Protein AF-A0A399N2R1-F1 (afdb_monomer_lite)

Foldseek 3Di:
DDPLLVVLLLLLLLLLLVLVVLPDPPPPDDPCSPVVSVVSNVVSVVSCVVSVHDPVVSVVCCVPPSVVSNLVVCCVPDDPVVNVVVVVVVVVVCVVVVHDPDPPPPPDPPPPDD

pLDDT: mean 76.29, std 14.29, range [44.19, 95.12]

Sequence (114 aa):
MTLDDQTSIDAVLILEGLASLVRIPGVGETEDNEKCAARIDGAAQAVIRDTGIATVDLDKARQEAAAEWDFGMIFALMPGDEVLRFCADLLRRARRSGETIFTAEPDPPKTERW

Secondary structure (DSSP, 8-state):
--HHHHHHHHHHHHHHHHHHHHTSTTSS-STTHHHHHHHHHHHHHHHHHHHT--HHHHHHHHHHTHHHHHHHHHHHHS-HHHHHHHHHHHHHHHHHHT----------------

Structure (mmCIF, N/CA/C/O backbone):
data_AF-A0A399N2R1-F1
#
_entry.id   AF-A0A399N2R1-F1
#
loop_
_atom_site.group_PDB
_atom_site.id
_atom_site.type_symbol
_atom_site.label_atom_id
_atom_site.label_alt_id
_atom_site.label_comp_id
_atom_site.label_asym_id
_atom_site.label_entity_id
_atom_site.label_seq_id
_atom_site.pdbx_PDB_ins_code
_atom_site.Cartn_x
_atom_site.Cartn_y
_atom_site.Cartn_z
_atom_site.occupancy
_atom_site.B_iso_or_equiv
_atom_site.auth_seq_id
_atom_site.auth_comp_id
_atom_site.auth_asym_id
_atom_site.auth_atom_id
_atom_site.pdbx_PDB_model_num
ATOM 1 N N . MET A 1 1 ? -0.188 -0.418 21.269 1.00 58.31 1 MET A N 1
ATOM 2 C CA . MET A 1 1 ? -0.460 -1.002 19.949 1.00 58.31 1 MET A CA 1
ATOM 3 C C . MET A 1 1 ? -0.354 -2.505 20.081 1.00 58.31 1 MET A C 1
ATOM 5 O O . MET A 1 1 ? 0.666 -2.990 20.566 1.00 58.31 1 MET A O 1
ATOM 9 N N . THR A 1 2 ? -1.439 -3.214 19.803 1.00 71.12 2 THR A N 1
ATOM 10 C CA . THR A 1 2 ? -1.463 -4.679 19.774 1.00 71.12 2 THR A CA 1
ATOM 11 C C . THR A 1 2 ? -0.899 -5.183 18.441 1.00 71.12 2 THR A C 1
ATOM 13 O O . THR A 1 2 ? -0.745 -4.408 17.497 1.00 71.12 2 THR A O 1
ATOM 16 N N . LEU A 1 3 ? -0.556 -6.473 18.357 1.00 71.12 3 LEU A N 1
ATOM 17 C CA . LEU A 1 3 ? -0.095 -7.074 17.098 1.00 71.12 3 LEU A CA 1
ATOM 18 C C . LEU A 1 3 ? -1.181 -6.988 16.006 1.00 71.12 3 LEU A C 1
ATOM 20 O O . LEU A 1 3 ? -0.864 -6.821 14.829 1.00 71.12 3 LEU A O 1
ATOM 24 N N . ASP A 1 4 ? -2.450 -7.035 16.418 1.00 77.00 4 ASP A N 1
ATOM 25 C CA . ASP A 1 4 ? -3.617 -6.912 15.541 1.00 77.00 4 ASP A CA 1
ATOM 26 C C . ASP A 1 4 ? -3.743 -5.487 14.976 1.00 77.00 4 ASP A C 1
ATOM 28 O O . ASP A 1 4 ? -4.023 -5.323 13.787 1.00 77.00 4 ASP A O 1
ATOM 32 N N . ASP A 1 5 ? -3.440 -4.459 15.782 1.00 82.00 5 ASP A N 1
ATOM 33 C CA . ASP A 1 5 ? -3.429 -3.060 15.329 1.00 82.00 5 ASP A CA 1
ATOM 34 C C . ASP A 1 5 ? -2.335 -2.824 14.277 1.00 82.00 5 ASP A C 1
ATOM 36 O O . ASP A 1 5 ? -2.602 -2.240 13.229 1.00 82.00 5 ASP A O 1
ATOM 40 N N . GLN A 1 6 ? -1.112 -3.314 14.523 1.00 86.00 6 GLN A N 1
ATOM 41 C CA . GLN A 1 6 ? 0.004 -3.149 13.582 1.00 86.00 6 GLN A CA 1
ATOM 42 C C . GLN A 1 6 ? -0.252 -3.896 12.270 1.00 86.00 6 GLN A C 1
ATOM 44 O O . GLN A 1 6 ? -0.068 -3.332 11.199 1.00 86.00 6 GLN A O 1
ATOM 49 N N . THR A 1 7 ? -0.746 -5.135 12.348 1.00 89.81 7 THR A N 1
ATOM 50 C CA . THR A 1 7 ? -1.087 -5.932 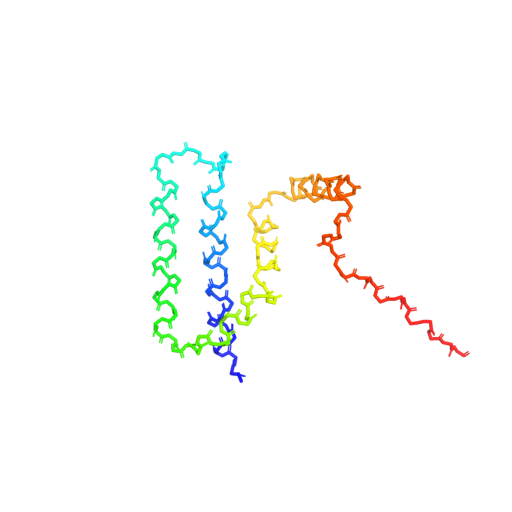11.158 1.00 89.81 7 THR A CA 1
ATOM 51 C C . THR A 1 7 ? -2.146 -5.231 10.308 1.00 89.81 7 THR A C 1
ATOM 53 O O . THR A 1 7 ? -2.085 -5.250 9.080 1.00 89.81 7 THR A O 1
ATOM 56 N N . SER A 1 8 ? -3.116 -4.590 10.960 1.00 91.44 8 SER A N 1
ATOM 57 C CA . SER A 1 8 ? -4.171 -3.847 10.274 1.00 91.44 8 SER A CA 1
ATOM 58 C C . SER A 1 8 ? -3.633 -2.568 9.626 1.00 91.44 8 SER A C 1
ATOM 60 O O . SER A 1 8 ? -3.999 -2.265 8.493 1.00 91.44 8 SER A O 1
ATOM 62 N N . ILE A 1 9 ? -2.727 -1.850 10.300 1.00 92.06 9 ILE A N 1
ATOM 63 C CA . ILE A 1 9 ? -2.020 -0.690 9.736 1.00 92.06 9 ILE A CA 1
ATOM 64 C C . ILE A 1 9 ? -1.210 -1.102 8.503 1.00 92.06 9 ILE A C 1
ATOM 66 O O . ILE A 1 9 ? -1.364 -0.491 7.447 1.00 92.06 9 ILE A O 1
ATOM 70 N N . ASP A 1 10 ? -0.410 -2.163 8.601 1.00 90.50 10 ASP A N 1
ATOM 71 C CA . ASP A 1 10 ? 0.404 -2.655 7.486 1.00 90.50 10 ASP A CA 1
ATOM 72 C C . ASP A 1 10 ? -0.468 -3.069 6.296 1.00 90.50 10 ASP A C 1
ATOM 74 O O . ASP A 1 10 ? -0.175 -2.715 5.155 1.00 90.50 10 ASP A O 1
ATOM 78 N N . ALA A 1 11 ? -1.595 -3.743 6.549 1.00 92.56 11 ALA A N 1
ATOM 79 C CA . ALA A 1 11 ? -2.550 -4.097 5.503 1.00 92.56 11 ALA A CA 1
ATOM 80 C C . ALA A 1 11 ? -3.100 -2.859 4.773 1.00 92.56 11 ALA A C 1
ATOM 82 O O . ALA A 1 11 ? -3.231 -2.883 3.548 1.00 92.56 11 ALA A O 1
ATOM 83 N N . VAL A 1 12 ? -3.395 -1.773 5.496 1.00 93.94 12 VAL A N 1
ATOM 84 C CA . VAL A 1 12 ? -3.834 -0.510 4.884 1.00 93.94 12 VAL A CA 1
ATOM 85 C C . VAL A 1 12 ? -2.721 0.097 4.033 1.00 93.94 12 VAL A C 1
ATOM 87 O O . VAL A 1 12 ? -2.979 0.426 2.878 1.00 93.94 12 VAL A O 1
ATOM 90 N N . LEU A 1 13 ? -1.491 0.189 4.550 1.00 92.12 13 LEU A N 1
ATOM 91 C CA . LEU A 1 13 ? -0.359 0.770 3.816 1.00 92.12 13 LEU A CA 1
ATOM 92 C C . LEU A 1 13 ? -0.043 -0.007 2.530 1.00 92.12 13 LEU A C 1
ATOM 94 O O . LEU A 1 13 ? 0.178 0.597 1.482 1.00 92.12 13 LEU A O 1
ATOM 98 N N . ILE A 1 14 ? -0.092 -1.340 2.583 1.00 91.44 14 ILE A N 1
ATOM 99 C CA . ILE A 1 14 ? 0.097 -2.200 1.407 1.00 91.44 14 ILE A CA 1
ATOM 100 C C . ILE A 1 14 ? -1.000 -1.950 0.367 1.00 91.44 14 ILE A C 1
ATOM 102 O O . ILE A 1 14 ? -0.708 -1.829 -0.820 1.00 91.44 14 ILE A O 1
ATOM 106 N N . LEU A 1 15 ? -2.268 -1.871 0.781 1.00 93.12 15 LEU A N 1
ATOM 107 C CA . LEU A 1 15 ? -3.373 -1.633 -0.150 1.00 93.12 15 LEU A CA 1
ATOM 108 C C . LEU A 1 15 ? -3.289 -0.235 -0.779 1.00 93.12 15 LEU A C 1
ATOM 110 O O . LEU A 1 15 ? -3.461 -0.105 -1.990 1.00 93.12 15 LEU A O 1
ATOM 114 N N . GLU A 1 16 ? -2.984 0.794 0.013 1.00 92.25 16 GLU A N 1
ATOM 115 C CA . GLU A 1 16 ? -2.821 2.169 -0.473 1.00 92.25 16 GLU A CA 1
ATOM 116 C C . GLU A 1 16 ? -1.664 2.279 -1.477 1.00 92.25 16 GLU A C 1
ATOM 118 O O . GLU A 1 16 ? -1.838 2.827 -2.571 1.00 92.25 16 GLU A O 1
ATOM 123 N N . GLY A 1 17 ? -0.504 1.699 -1.163 1.00 87.94 17 GLY A N 1
ATOM 124 C CA . GLY A 1 17 ? 0.629 1.716 -2.084 1.00 87.94 17 GLY A CA 1
ATOM 125 C C . GLY A 1 17 ? 0.399 0.850 -3.329 1.00 87.94 17 GLY A C 1
ATOM 126 O O . GLY A 1 17 ? 0.757 1.260 -4.432 1.00 87.94 17 GLY A O 1
ATOM 127 N N . LEU A 1 18 ? -0.310 -0.282 -3.228 1.00 87.38 18 LEU A N 1
ATOM 128 C CA . LEU A 1 18 ? -0.701 -1.068 -4.405 1.00 87.38 18 LEU A CA 1
ATOM 129 C C . LEU A 1 18 ? -1.632 -0.274 -5.331 1.00 87.38 18 LEU A C 1
ATOM 131 O O . LEU A 1 18 ? -1.440 -0.281 -6.548 1.00 87.38 18 LEU A O 1
ATOM 135 N N . ALA A 1 19 ? -2.621 0.434 -4.780 1.00 89.12 19 ALA A N 1
ATOM 136 C CA . ALA A 1 19 ? -3.501 1.295 -5.567 1.00 89.12 19 ALA A CA 1
ATOM 137 C C . ALA A 1 19 ? -2.717 2.423 -6.259 1.00 89.12 19 ALA A C 1
ATOM 139 O O . ALA A 1 19 ? -2.996 2.750 -7.414 1.00 89.12 19 ALA A O 1
ATOM 140 N N . SER A 1 20 ? -1.712 2.988 -5.582 1.00 86.38 20 SER A N 1
ATOM 141 C CA . SER A 1 20 ? -0.783 3.965 -6.163 1.00 86.38 20 SER A CA 1
ATOM 142 C C . SER A 1 20 ? 0.011 3.372 -7.333 1.00 86.38 20 SER A C 1
ATOM 144 O O . SER A 1 20 ? 0.036 3.952 -8.419 1.00 86.38 20 SER A O 1
ATOM 146 N N . LEU A 1 21 ? 0.582 2.174 -7.163 1.00 81.81 21 LEU A N 1
ATOM 147 C CA . LEU A 1 21 ? 1.349 1.482 -8.204 1.00 81.81 21 LEU A CA 1
ATOM 148 C C . LEU A 1 21 ? 0.503 1.155 -9.441 1.00 81.81 21 LEU A C 1
ATOM 150 O O . LEU A 1 21 ? 0.957 1.356 -10.564 1.00 81.81 21 LEU A O 1
ATOM 154 N N . VAL A 1 22 ? -0.740 0.701 -9.255 1.00 82.44 22 VAL A N 1
ATOM 155 C CA . VAL A 1 22 ? -1.671 0.400 -10.361 1.00 82.44 22 VAL A CA 1
ATOM 156 C C . VAL A 1 22 ? -2.004 1.649 -11.188 1.00 82.44 22 VAL A C 1
ATOM 158 O O . VAL A 1 22 ? -2.257 1.549 -12.390 1.00 82.44 22 VAL A O 1
ATOM 161 N N . ARG A 1 23 ? -1.973 2.836 -10.573 1.00 82.56 23 ARG A N 1
ATOM 162 C CA . ARG A 1 23 ? -2.182 4.116 -11.267 1.00 82.56 23 ARG A CA 1
ATOM 163 C C . ARG A 1 23 ? -0.964 4.594 -12.053 1.00 82.56 23 ARG A C 1
ATOM 165 O O . ARG A 1 23 ? -1.102 5.545 -12.823 1.00 82.56 23 ARG A O 1
ATOM 172 N N . ILE A 1 24 ? 0.212 3.980 -11.887 1.00 75.62 24 ILE A N 1
ATOM 173 C CA . ILE A 1 24 ? 1.418 4.387 -12.615 1.00 75.62 24 ILE A CA 1
ATOM 174 C C . ILE A 1 24 ? 1.226 4.101 -14.116 1.00 75.62 24 ILE A C 1
ATOM 176 O O . ILE A 1 24 ? 1.047 2.944 -14.508 1.00 75.62 24 ILE A O 1
ATOM 180 N N . PRO A 1 25 ? 1.295 5.132 -14.980 1.00 64.44 25 PRO A N 1
ATOM 181 C CA . PRO A 1 25 ? 1.174 4.955 -16.425 1.00 64.44 25 PRO A CA 1
ATOM 182 C C . PRO A 1 25 ? 2.248 4.005 -16.973 1.00 64.44 25 PRO A C 1
ATOM 184 O O . PRO A 1 25 ? 3.404 4.056 -16.549 1.00 64.44 25 PRO A O 1
ATOM 187 N N . GLY A 1 26 ? 1.885 3.155 -17.936 1.00 60.09 26 GLY A N 1
ATOM 188 C CA . GLY A 1 26 ? 2.794 2.183 -18.555 1.00 60.09 26 GLY A CA 1
ATOM 189 C C . GLY A 1 26 ? 2.861 0.804 -17.882 1.00 60.09 26 GLY A C 1
ATOM 190 O O . GLY A 1 26 ? 3.398 -0.125 -18.486 1.00 60.09 26 GLY A O 1
ATOM 191 N N . VAL A 1 27 ? 2.278 0.618 -16.691 1.00 56.84 27 VAL A N 1
ATOM 192 C CA . VAL A 1 27 ? 2.092 -0.710 -16.076 1.00 56.84 27 VAL A CA 1
ATOM 193 C C . VAL A 1 27 ? 0.713 -1.243 -16.480 1.00 56.84 27 VAL A C 1
ATOM 195 O O . VAL A 1 27 ? -0.295 -0.939 -15.853 1.00 56.84 27 VAL A O 1
ATOM 198 N N . GLY A 1 28 ? 0.657 -2.001 -17.581 1.00 53.12 28 GLY A N 1
ATOM 199 C CA . GLY A 1 28 ? -0.576 -2.637 -18.063 1.00 53.12 28 GLY A CA 1
ATOM 200 C C . GLY A 1 28 ? -1.659 -1.632 -18.468 1.00 53.12 28 GLY A C 1
ATOM 201 O O . GLY A 1 28 ? -2.697 -1.552 -17.828 1.00 53.12 28 GLY A O 1
ATOM 202 N N . GLU A 1 29 ? -1.425 -0.850 -19.524 1.00 53.38 29 GLU A N 1
ATOM 203 C CA . GLU A 1 29 ? -2.390 0.144 -20.005 1.00 53.38 29 GLU A CA 1
ATOM 204 C C . GLU A 1 29 ? -3.649 -0.516 -20.581 1.00 53.38 29 GLU A C 1
ATOM 206 O O . GLU A 1 29 ? -3.720 -0.896 -21.749 1.00 53.38 29 GLU A O 1
ATOM 211 N N . THR A 1 30 ? -4.676 -0.620 -19.747 1.00 56.94 30 THR A N 1
ATOM 212 C CA . THR A 1 30 ? -6.060 -0.784 -20.183 1.00 56.94 30 THR A CA 1
ATOM 213 C C . THR A 1 30 ? -6.915 0.231 -19.428 1.00 56.94 30 THR A C 1
ATOM 215 O O . THR A 1 30 ? -6.546 0.671 -18.341 1.00 56.94 30 THR A O 1
ATOM 218 N N . GLU A 1 31 ? -8.069 0.606 -19.984 1.00 56.44 31 GLU A N 1
ATOM 219 C CA . GLU A 1 31 ? -9.112 1.482 -19.398 1.00 56.44 31 GLU A CA 1
ATOM 220 C C . GLU A 1 31 ? -9.595 1.070 -17.975 1.00 56.44 31 GLU A C 1
ATOM 222 O O . GLU A 1 31 ? -10.522 1.663 -17.418 1.00 56.44 31 GLU A O 1
ATOM 227 N N . ASP A 1 32 ? -8.986 0.039 -17.389 1.00 74.25 32 ASP A N 1
ATOM 228 C CA . ASP A 1 32 ? -9.354 -0.670 -16.171 1.00 74.25 32 ASP A CA 1
ATOM 229 C C . ASP A 1 32 ? -8.440 -0.356 -14.969 1.00 74.25 32 ASP A C 1
ATOM 231 O O . ASP A 1 32 ? -8.798 -0.675 -13.838 1.00 74.25 32 ASP A O 1
ATOM 235 N N . ASN A 1 33 ? -7.294 0.316 -15.154 1.00 80.50 33 ASN A N 1
ATOM 236 C CA . ASN A 1 33 ? -6.358 0.564 -14.044 1.00 80.50 33 ASN A CA 1
ATOM 237 C C . ASN A 1 33 ? -6.946 1.480 -12.966 1.00 80.50 33 ASN A C 1
ATOM 239 O O . ASN A 1 33 ? -6.865 1.159 -11.785 1.00 80.50 33 ASN A O 1
ATOM 243 N N . GLU A 1 34 ? -7.618 2.571 -13.345 1.00 85.94 34 GLU A N 1
ATOM 244 C CA . GLU A 1 34 ? -8.252 3.456 -12.356 1.00 85.94 34 GLU A CA 1
ATOM 245 C C . GLU A 1 34 ? -9.416 2.757 -11.637 1.00 85.94 34 GLU A C 1
ATOM 247 O O . GLU A 1 34 ? -9.614 2.936 -10.438 1.00 85.94 34 GLU A O 1
ATOM 252 N N . LYS A 1 35 ? -10.165 1.897 -12.339 1.00 87.44 35 LYS A N 1
ATOM 253 C CA . LYS A 1 35 ? -11.233 1.093 -11.721 1.00 87.44 35 LYS A CA 1
ATOM 254 C C . LYS A 1 35 ? -10.661 0.054 -10.761 1.00 87.44 35 LYS A C 1
ATOM 256 O O . LYS A 1 35 ? -11.234 -0.174 -9.697 1.00 87.44 35 LYS A O 1
ATOM 261 N N . CYS A 1 36 ? -9.545 -0.571 -11.124 1.00 87.19 36 CYS A N 1
ATOM 262 C CA . CYS A 1 36 ? -8.819 -1.501 -10.273 1.00 87.19 36 CYS A CA 1
ATOM 263 C C . CYS A 1 36 ? -8.289 -0.791 -9.021 1.00 87.19 36 CYS A C 1
ATOM 265 O O .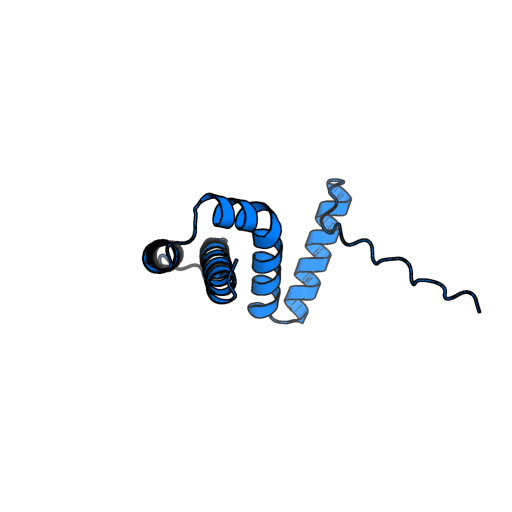 CYS A 1 36 ? -8.574 -1.229 -7.907 1.00 87.19 36 CYS A O 1
ATOM 267 N N . ALA A 1 37 ? -7.633 0.357 -9.188 1.00 89.62 37 ALA A N 1
ATOM 268 C CA . ALA A 1 37 ? -7.130 1.167 -8.088 1.00 89.62 37 ALA A CA 1
ATOM 269 C C . ALA A 1 37 ? -8.260 1.625 -7.152 1.00 89.62 37 ALA A C 1
ATOM 271 O O . ALA A 1 37 ? -8.165 1.436 -5.945 1.00 89.62 37 ALA A O 1
ATOM 272 N N . ALA A 1 38 ? -9.390 2.091 -7.696 1.00 90.56 38 ALA A N 1
ATOM 273 C CA . ALA A 1 38 ? -10.560 2.463 -6.899 1.00 90.56 38 ALA A CA 1
ATOM 274 C C . ALA A 1 38 ? -11.149 1.284 -6.098 1.00 90.56 38 ALA A C 1
ATOM 276 O O . ALA A 1 38 ? -11.640 1.467 -4.982 1.00 90.56 38 ALA A O 1
ATOM 277 N N . ARG A 1 39 ? -11.100 0.057 -6.635 1.00 92.25 39 ARG A N 1
ATOM 278 C CA . ARG A 1 39 ? -11.504 -1.148 -5.889 1.00 92.25 39 ARG A CA 1
ATOM 279 C C . ARG A 1 39 ? -10.544 -1.455 -4.742 1.00 92.25 39 ARG A C 1
ATOM 281 O O . ARG A 1 39 ? -11.009 -1.857 -3.677 1.00 92.25 39 ARG A O 1
ATOM 288 N N . ILE A 1 40 ? -9.242 -1.278 -4.955 1.00 93.94 40 ILE A N 1
ATOM 289 C CA . ILE A 1 40 ? -8.213 -1.481 -3.928 1.00 93.94 40 ILE A CA 1
ATOM 290 C C . ILE A 1 40 ? -8.354 -0.425 -2.824 1.00 93.94 40 ILE A C 1
ATOM 292 O O . ILE A 1 40 ? -8.396 -0.787 -1.650 1.00 93.94 40 ILE A O 1
ATOM 296 N N . ASP A 1 41 ? -8.563 0.844 -3.185 1.00 94.56 41 ASP A N 1
ATOM 297 C CA . ASP A 1 41 ? -8.855 1.916 -2.224 1.00 94.56 41 ASP A CA 1
ATOM 298 C C . ASP A 1 41 ? -10.098 1.582 -1.388 1.00 94.56 41 ASP A C 1
ATOM 300 O O . ASP A 1 41 ? -10.099 1.722 -0.166 1.00 94.56 41 ASP A O 1
ATOM 304 N N . GLY A 1 42 ? -11.156 1.070 -2.026 1.00 95.00 42 GLY A N 1
ATOM 305 C CA . GLY A 1 42 ? -12.358 0.615 -1.326 1.00 95.00 42 GLY A CA 1
ATOM 306 C C . GLY A 1 42 ? -12.082 -0.500 -0.309 1.00 95.00 42 GLY A C 1
ATOM 307 O O . GLY A 1 42 ? -12.685 -0.509 0.766 1.00 95.00 42 GLY A O 1
ATOM 308 N N . ALA A 1 43 ? -11.154 -1.412 -0.613 1.00 95.12 43 ALA A N 1
ATOM 309 C CA . ALA A 1 43 ? -10.722 -2.448 0.321 1.00 95.12 43 ALA A CA 1
ATOM 310 C C . ALA A 1 43 ? -9.930 -1.858 1.498 1.00 95.12 43 ALA A C 1
ATOM 312 O O . ALA A 1 43 ? -10.219 -2.205 2.642 1.00 95.12 43 ALA A O 1
ATOM 313 N N . ALA A 1 44 ? -9.011 -0.919 1.249 1.00 94.12 44 ALA A N 1
ATOM 314 C CA . ALA A 1 44 ? -8.281 -0.220 2.310 1.00 94.12 44 ALA A CA 1
ATOM 315 C C . ALA A 1 44 ? -9.247 0.498 3.268 1.00 94.12 44 ALA A C 1
ATOM 317 O O . ALA A 1 44 ? -9.166 0.338 4.484 1.00 94.12 44 ALA A O 1
ATOM 318 N N . GLN A 1 45 ? -10.242 1.205 2.724 1.00 94.00 45 GLN A N 1
ATOM 319 C CA . GLN A 1 45 ? -11.273 1.877 3.522 1.00 94.00 45 GLN A CA 1
ATOM 320 C C . GLN A 1 45 ? -12.138 0.899 4.328 1.00 94.00 45 GLN A C 1
ATOM 322 O O . GLN A 1 45 ? -12.555 1.216 5.444 1.00 94.00 45 GLN A O 1
ATOM 327 N N . ALA A 1 46 ? -12.410 -0.295 3.794 1.00 94.56 46 ALA A N 1
ATOM 328 C CA . ALA A 1 46 ? -13.102 -1.336 4.544 1.00 94.56 46 ALA A CA 1
ATOM 329 C C . ALA A 1 46 ? -12.265 -1.829 5.732 1.00 94.56 46 ALA A C 1
ATOM 331 O O . ALA A 1 46 ? -12.797 -1.910 6.836 1.00 94.56 46 ALA A O 1
ATOM 332 N N . VAL A 1 47 ? -10.963 -2.061 5.535 1.00 93.12 47 VAL A N 1
ATOM 333 C CA . VAL A 1 47 ? -10.045 -2.444 6.620 1.00 93.12 47 VAL A CA 1
ATOM 334 C C . VAL A 1 47 ? -10.007 -1.367 7.702 1.00 93.12 47 VAL A C 1
ATOM 336 O O . VAL A 1 47 ? -10.204 -1.692 8.870 1.00 93.12 47 VAL A O 1
ATOM 339 N N . ILE A 1 48 ? -9.838 -0.091 7.335 1.00 92.44 48 ILE A N 1
ATOM 340 C CA . ILE A 1 48 ? -9.820 1.033 8.291 1.00 92.44 48 ILE A CA 1
ATOM 341 C C . ILE A 1 48 ? -11.093 1.042 9.146 1.00 92.44 48 ILE A C 1
ATOM 343 O O . ILE A 1 48 ? -11.029 1.141 10.372 1.00 92.44 48 ILE A O 1
ATOM 347 N N . ARG A 1 49 ? -12.260 0.914 8.505 1.00 91.94 49 ARG A N 1
ATOM 348 C CA . ARG A 1 49 ? -13.554 0.924 9.197 1.00 91.94 49 ARG A CA 1
ATOM 349 C C . ARG A 1 49 ? -13.721 -0.271 10.135 1.00 91.94 49 ARG A C 1
ATOM 351 O O . ARG A 1 49 ? -14.213 -0.091 11.245 1.00 91.94 49 ARG A O 1
ATOM 358 N N . ASP A 1 50 ? -13.365 -1.468 9.681 1.00 92.56 50 ASP A N 1
ATOM 359 C CA . ASP A 1 50 ? -13.701 -2.710 10.382 1.00 92.56 50 ASP A CA 1
ATOM 360 C C . ASP A 1 50 ? -12.723 -3.007 11.533 1.00 92.56 50 ASP A C 1
ATOM 362 O O . ASP A 1 50 ? -13.094 -3.656 12.509 1.00 92.56 50 ASP A O 1
ATOM 366 N N . THR A 1 51 ? -11.492 -2.498 11.449 1.00 87.94 51 THR A N 1
ATOM 367 C CA . THR A 1 51 ? -10.450 -2.692 12.475 1.00 87.94 51 THR A CA 1
ATOM 368 C C . THR A 1 51 ? -10.447 -1.599 13.541 1.00 87.94 51 THR A C 1
ATOM 370 O O . THR A 1 51 ? -9.927 -1.807 14.633 1.00 87.94 51 THR A O 1
ATOM 373 N N . GLY A 1 52 ? -11.063 -0.444 13.264 1.00 86.56 52 GLY A N 1
ATOM 374 C CA . GLY A 1 52 ? -11.178 0.650 14.228 1.00 86.56 52 GLY A CA 1
ATOM 375 C C . GLY A 1 52 ? -9.846 1.311 14.590 1.00 86.56 52 GLY A C 1
ATOM 376 O O . GLY A 1 52 ? -9.748 1.906 15.665 1.00 86.56 52 GLY A O 1
ATOM 377 N N . ILE A 1 53 ? -8.83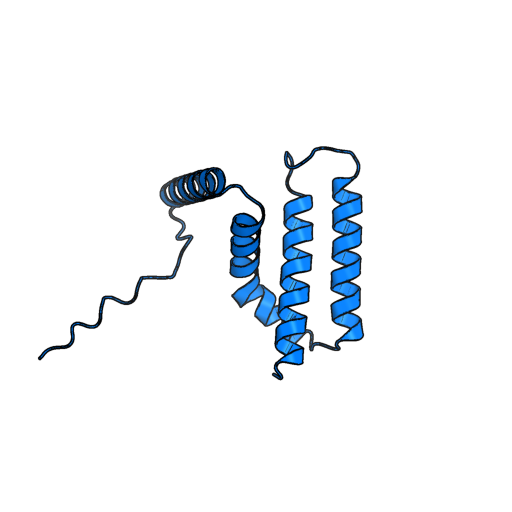3 1.219 13.717 1.00 86.88 53 ILE A N 1
ATOM 378 C CA . ILE A 1 53 ? -7.532 1.878 13.903 1.00 86.88 53 ILE A CA 1
ATOM 379 C C . ILE A 1 53 ? -7.753 3.373 14.155 1.00 86.88 53 ILE A C 1
ATOM 381 O O . ILE A 1 53 ? -8.490 4.046 13.426 1.00 86.88 53 ILE A O 1
ATOM 385 N N . ALA A 1 54 ? -7.086 3.919 15.172 1.00 88.88 54 ALA A N 1
ATOM 386 C CA . ALA A 1 54 ? -7.136 5.348 15.427 1.00 88.88 54 ALA A CA 1
ATOM 387 C C . ALA A 1 54 ? -6.477 6.113 14.271 1.00 88.88 54 ALA A C 1
ATOM 389 O O . ALA A 1 54 ? -5.345 5.830 13.884 1.00 88.88 54 ALA A O 1
ATOM 390 N N . THR A 1 55 ? -7.159 7.136 13.750 1.00 87.81 55 THR A N 1
ATOM 391 C CA . THR A 1 55 ? -6.670 7.930 12.610 1.00 87.81 55 THR A CA 1
ATOM 392 C C . THR A 1 55 ? -5.268 8.494 12.847 1.00 87.81 55 THR A C 1
ATOM 394 O O . THR A 1 55 ? -4.450 8.487 11.939 1.00 87.81 55 THR A O 1
ATOM 397 N N . VAL A 1 56 ? -4.962 8.906 14.083 1.00 90.88 56 VAL A N 1
ATOM 398 C CA . VAL A 1 56 ? -3.639 9.430 14.459 1.00 90.88 56 VAL A CA 1
ATOM 399 C C . VAL A 1 56 ? -2.515 8.405 14.287 1.00 90.88 56 VAL A C 1
ATOM 401 O O . VAL A 1 56 ? -1.427 8.769 13.846 1.00 90.88 56 VAL A O 1
ATOM 404 N N . ASP A 1 57 ? -2.774 7.134 14.597 1.00 90.19 57 ASP A N 1
ATOM 405 C CA . ASP A 1 57 ? -1.775 6.070 14.486 1.00 90.19 57 ASP A CA 1
ATOM 406 C C . ASP A 1 57 ? -1.552 5.702 13.017 1.00 90.19 57 ASP A C 1
ATOM 408 O O . ASP A 1 57 ? -0.412 5.548 12.580 1.00 90.19 57 ASP A O 1
ATOM 412 N N . LEU A 1 58 ? -2.632 5.653 12.230 1.00 90.25 58 LEU A N 1
ATOM 413 C CA . LEU A 1 58 ? -2.551 5.417 10.792 1.00 90.25 58 LEU A CA 1
ATOM 414 C C . LEU A 1 58 ? -1.829 6.556 10.061 1.00 90.25 58 LEU A C 1
ATOM 416 O O . LEU A 1 58 ? -0.976 6.302 9.216 1.00 90.25 58 LEU A O 1
ATOM 420 N N . ASP A 1 59 ? -2.128 7.811 10.394 1.00 91.69 59 ASP A N 1
ATOM 421 C CA . ASP A 1 59 ? -1.473 8.969 9.780 1.00 91.69 59 ASP A CA 1
ATOM 422 C C . ASP A 1 59 ? 0.015 9.027 10.121 1.00 91.69 59 ASP A C 1
ATOM 424 O O . ASP A 1 59 ? 0.838 9.336 9.257 1.00 91.69 59 ASP A O 1
ATOM 428 N N . LYS A 1 60 ? 0.377 8.670 11.358 1.00 89.44 60 LYS A N 1
ATOM 429 C CA . LYS A 1 60 ? 1.776 8.508 11.750 1.00 89.44 60 LYS A CA 1
ATOM 430 C C . LYS A 1 60 ? 2.454 7.408 10.928 1.00 89.44 60 LYS A C 1
ATOM 432 O O . LYS A 1 60 ? 3.524 7.636 10.372 1.00 89.44 60 LYS A O 1
ATOM 437 N N . ALA A 1 61 ? 1.817 6.247 10.787 1.00 87.56 61 ALA A N 1
ATOM 438 C CA . ALA A 1 61 ? 2.365 5.137 10.011 1.00 87.56 61 ALA A CA 1
ATOM 439 C C . ALA A 1 61 ? 2.519 5.477 8.518 1.00 87.56 61 ALA A C 1
ATOM 441 O O . ALA A 1 61 ? 3.524 5.123 7.908 1.00 87.56 61 ALA A O 1
ATOM 442 N N . ARG A 1 62 ? 1.586 6.238 7.932 1.00 88.62 62 ARG A N 1
ATOM 443 C CA . ARG A 1 62 ? 1.721 6.758 6.560 1.00 88.62 62 ARG A CA 1
ATOM 444 C C . ARG A 1 62 ? 2.944 7.661 6.397 1.00 88.62 62 ARG A C 1
ATOM 446 O O . ARG A 1 62 ? 3.597 7.618 5.362 1.00 88.62 62 ARG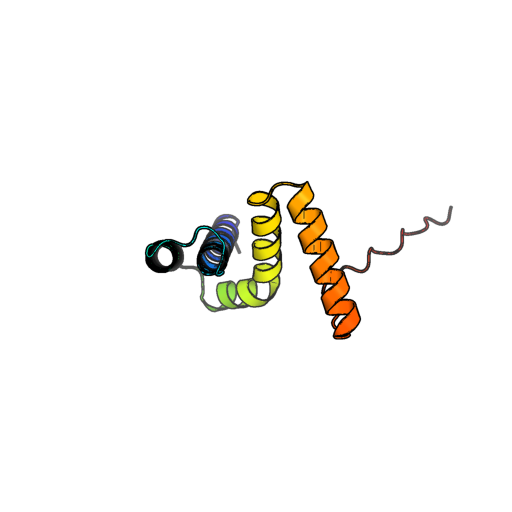 A O 1
ATOM 453 N N . GLN A 1 63 ? 3.264 8.475 7.401 1.00 86.94 63 GLN A N 1
ATOM 454 C CA . GLN A 1 63 ? 4.439 9.352 7.362 1.00 86.94 63 GLN A CA 1
ATOM 455 C C . GLN A 1 63 ? 5.751 8.584 7.543 1.00 86.94 63 GLN A C 1
ATOM 457 O O . GLN A 1 63 ? 6.754 8.941 6.931 1.00 86.94 63 GLN A O 1
ATOM 462 N N . GLU A 1 64 ? 5.750 7.555 8.390 1.00 84.06 64 GLU A N 1
ATOM 463 C CA . GLU A 1 64 ? 6.973 6.859 8.803 1.00 84.06 64 GLU A CA 1
ATOM 464 C C . GLU A 1 64 ? 7.301 5.632 7.937 1.00 84.06 64 GLU A C 1
ATOM 466 O O . GLU A 1 64 ? 8.475 5.373 7.690 1.00 84.06 64 GLU A O 1
ATOM 471 N N . ALA A 1 65 ? 6.292 4.894 7.464 1.00 76.81 65 ALA A N 1
ATOM 472 C CA . ALA A 1 65 ? 6.460 3.550 6.900 1.00 76.81 65 ALA A CA 1
ATOM 473 C C . ALA A 1 65 ? 5.881 3.361 5.486 1.00 76.81 65 ALA A C 1
ATOM 475 O O . ALA A 1 65 ? 6.184 2.356 4.844 1.00 76.81 65 ALA A O 1
ATOM 476 N N . ALA A 1 66 ? 5.084 4.299 4.956 1.00 75.00 66 ALA A N 1
ATOM 477 C CA . ALA A 1 66 ? 4.497 4.137 3.616 1.00 75.00 66 ALA A CA 1
ATOM 478 C C . ALA A 1 66 ? 5.567 3.948 2.527 1.00 75.00 66 ALA A C 1
ATOM 480 O O . ALA A 1 66 ? 5.442 3.066 1.683 1.00 75.00 66 ALA A O 1
ATOM 481 N N . ALA A 1 67 ? 6.662 4.711 2.598 1.00 74.19 67 ALA A N 1
ATOM 482 C CA . ALA A 1 67 ? 7.755 4.612 1.633 1.00 74.19 67 ALA A CA 1
ATOM 483 C C . ALA A 1 67 ? 8.469 3.247 1.673 1.00 74.19 67 ALA A C 1
ATOM 485 O O . ALA A 1 67 ? 8.920 2.756 0.638 1.00 74.19 67 ALA A O 1
ATOM 486 N N . GLU A 1 68 ? 8.570 2.629 2.853 1.00 76.25 68 GLU A N 1
ATOM 487 C CA . GLU A 1 68 ? 9.147 1.290 3.002 1.00 76.25 68 GLU A CA 1
ATOM 488 C C . GLU A 1 68 ? 8.255 0.241 2.336 1.00 76.25 68 GLU A C 1
ATOM 490 O O . GLU A 1 68 ? 8.747 -0.587 1.568 1.00 76.25 68 GLU A O 1
ATOM 495 N N . TRP A 1 69 ? 6.942 0.321 2.561 1.00 79.19 69 TRP A N 1
ATOM 496 C CA . T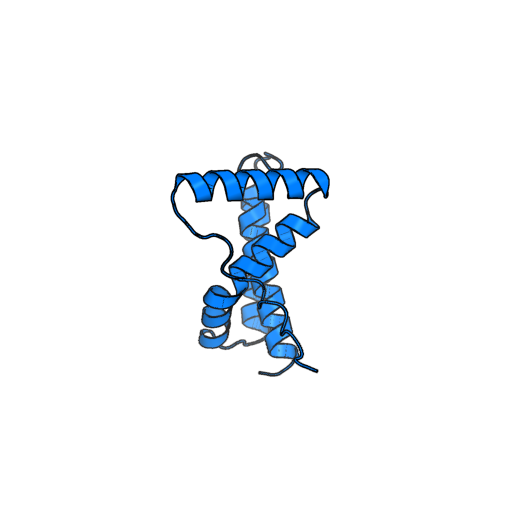RP A 1 69 ? 5.978 -0.577 1.933 1.00 79.19 69 TRP A CA 1
ATOM 497 C C . TRP A 1 69 ? 5.917 -0.401 0.416 1.00 79.19 69 TRP A C 1
ATOM 499 O O . TRP A 1 69 ? 5.941 -1.402 -0.301 1.00 79.19 69 TRP A O 1
ATOM 509 N N . ASP A 1 70 ? 5.927 0.835 -0.089 1.00 74.62 70 ASP A N 1
ATOM 510 C CA . ASP A 1 70 ? 6.000 1.120 -1.527 1.00 74.62 70 ASP A CA 1
ATOM 511 C C . ASP A 1 70 ? 7.238 0.471 -2.160 1.00 74.62 70 ASP A C 1
ATOM 513 O O . ASP A 1 70 ? 7.155 -0.188 -3.200 1.00 74.62 70 ASP A O 1
ATOM 517 N N . PHE A 1 71 ? 8.395 0.590 -1.503 1.00 73.25 71 PHE A N 1
ATOM 518 C CA . PHE A 1 71 ? 9.633 -0.021 -1.973 1.00 73.25 71 PHE A CA 1
ATOM 519 C C . PHE A 1 71 ? 9.582 -1.553 -1.892 1.00 73.25 71 PHE A C 1
ATOM 521 O O . PHE A 1 71 ? 9.955 -2.236 -2.847 1.00 73.25 71 PHE A O 1
ATOM 528 N N . GLY A 1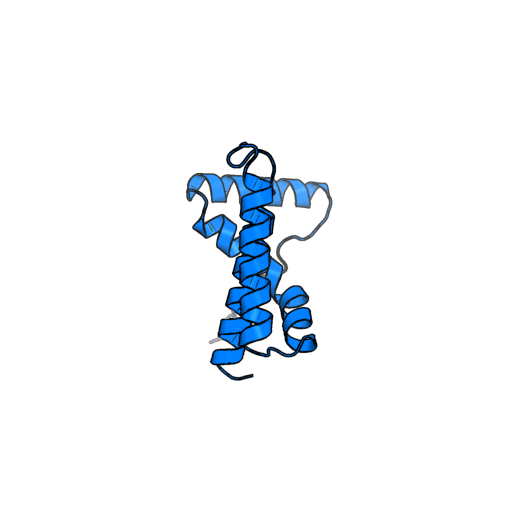 72 ? 9.060 -2.107 -0.795 1.00 75.69 72 GLY A N 1
ATOM 529 C CA . GLY A 1 72 ? 8.844 -3.544 -0.630 1.00 75.69 72 GLY A CA 1
ATOM 530 C C . GLY A 1 72 ? 7.934 -4.129 -1.714 1.00 75.69 72 GLY A C 1
ATOM 531 O O . GLY A 1 72 ? 8.231 -5.189 -2.265 1.00 75.69 72 GLY A O 1
ATOM 532 N N . MET A 1 73 ? 6.875 -3.412 -2.093 1.00 78.94 73 MET A N 1
ATOM 533 C CA . MET A 1 73 ? 5.977 -3.814 -3.177 1.00 78.94 73 MET A CA 1
ATOM 534 C C . MET A 1 73 ? 6.651 -3.775 -4.545 1.00 78.94 73 MET A C 1
ATOM 536 O O . MET A 1 73 ? 6.479 -4.710 -5.325 1.00 78.94 73 MET A O 1
ATOM 540 N N . ILE A 1 74 ? 7.468 -2.758 -4.830 1.00 75.31 74 ILE A N 1
ATOM 541 C CA . ILE A 1 74 ? 8.276 -2.713 -6.059 1.00 75.31 74 ILE A CA 1
ATOM 542 C C . ILE A 1 74 ? 9.193 -3.943 -6.137 1.00 75.31 74 ILE A C 1
ATOM 544 O O . ILE A 1 74 ? 9.257 -4.596 -7.177 1.00 75.31 74 ILE A O 1
ATOM 548 N N . PHE A 1 75 ? 9.846 -4.314 -5.031 1.00 73.31 75 PHE A N 1
ATOM 549 C CA . PHE A 1 75 ? 10.681 -5.519 -4.960 1.00 73.31 75 PHE A CA 1
ATOM 550 C C . PHE A 1 75 ? 9.889 -6.819 -5.136 1.00 73.31 75 PHE A C 1
ATOM 552 O O . PHE A 1 75 ? 10.402 -7.765 -5.730 1.00 73.31 75 PHE A O 1
ATOM 559 N N . ALA A 1 76 ? 8.666 -6.884 -4.609 1.00 75.44 76 ALA A N 1
ATOM 560 C CA . ALA A 1 76 ? 7.826 -8.076 -4.685 1.00 75.44 76 ALA A CA 1
ATOM 561 C C . ALA A 1 76 ? 7.196 -8.281 -6.073 1.00 75.44 76 ALA A C 1
ATOM 563 O O . ALA A 1 76 ? 6.978 -9.420 -6.486 1.00 75.44 76 ALA A O 1
ATOM 564 N N . LEU A 1 77 ? 6.875 -7.191 -6.775 1.00 73.00 77 LEU A N 1
ATOM 565 C CA . LEU A 1 77 ? 6.121 -7.223 -8.030 1.00 73.00 77 LEU A CA 1
ATOM 566 C C . LEU A 1 77 ? 7.006 -7.205 -9.279 1.00 73.00 77 LEU A C 1
ATOM 568 O O . LEU A 1 77 ? 6.546 -7.607 -10.348 1.00 73.00 77 LEU A O 1
ATOM 572 N N . MET A 1 78 ? 8.259 -6.760 -9.170 1.00 73.25 78 MET A N 1
ATOM 573 C CA . MET A 1 78 ? 9.175 -6.702 -10.305 1.00 73.25 78 MET A CA 1
ATOM 574 C C . MET A 1 78 ? 10.148 -7.893 -10.341 1.00 73.25 78 MET A C 1
ATOM 576 O O . MET A 1 78 ? 10.621 -8.352 -9.299 1.00 73.25 78 MET A O 1
ATOM 580 N N . PRO A 1 79 ? 10.531 -8.369 -11.541 1.00 71.00 79 PRO A N 1
ATOM 581 C CA . PRO A 1 79 ? 11.661 -9.277 -11.702 1.00 71.00 79 PRO A CA 1
ATOM 582 C C . PRO A 1 79 ? 12.944 -8.679 -11.104 1.00 71.00 79 PRO A C 1
ATOM 584 O O . PRO A 1 79 ? 13.216 -7.485 -11.242 1.00 71.00 79 PRO A O 1
ATOM 587 N N . GLY A 1 80 ? 13.761 -9.506 -10.445 1.00 68.62 80 GLY A N 1
ATOM 588 C CA . GLY A 1 80 ? 14.910 -9.026 -9.663 1.00 68.62 80 GLY A CA 1
ATOM 589 C C . GLY A 1 80 ? 15.950 -8.220 -10.457 1.00 68.62 80 GLY A C 1
ATOM 590 O O . GLY A 1 80 ? 16.600 -7.335 -9.905 1.00 68.62 80 GLY A O 1
ATOM 591 N N . ASP A 1 81 ? 16.100 -8.468 -11.757 1.00 72.88 81 ASP A N 1
ATOM 592 C CA . ASP A 1 81 ? 16.976 -7.693 -12.640 1.00 72.88 81 ASP A CA 1
ATOM 593 C C . ASP A 1 81 ? 16.395 -6.319 -13.013 1.00 72.88 81 ASP A C 1
ATOM 595 O O . ASP A 1 81 ? 17.148 -5.351 -13.167 1.00 72.88 81 ASP A O 1
ATOM 599 N N . GLU A 1 82 ? 15.071 -6.198 -13.101 1.00 70.94 82 GLU A N 1
ATOM 600 C CA . GLU A 1 82 ? 14.385 -4.921 -13.308 1.00 70.94 82 GLU A CA 1
ATOM 601 C C . GLU A 1 82 ? 14.407 -4.054 -12.046 1.00 70.94 82 GLU A C 1
ATOM 603 O O . GLU A 1 82 ? 14.622 -2.844 -12.144 1.00 70.94 82 GLU A O 1
ATOM 608 N N . VAL A 1 83 ? 14.295 -4.663 -10.860 1.00 70.69 83 VAL A N 1
ATOM 609 C CA . VAL A 1 83 ? 14.434 -3.967 -9.569 1.00 70.69 83 VAL A CA 1
ATOM 610 C C . VAL A 1 83 ? 15.807 -3.306 -9.449 1.00 70.69 83 VAL A C 1
ATOM 612 O O . VAL A 1 83 ? 15.915 -2.128 -9.108 1.00 70.69 83 VAL A O 1
ATOM 615 N N . LEU A 1 84 ? 16.881 -4.031 -9.783 1.00 71.56 84 LEU A N 1
ATOM 616 C CA . LEU A 1 84 ? 18.241 -3.485 -9.733 1.00 71.56 84 LEU A CA 1
ATOM 617 C C . LEU A 1 84 ? 18.425 -2.306 -10.697 1.00 71.56 84 LEU A C 1
ATOM 619 O O . LEU A 1 84 ? 19.102 -1.331 -10.359 1.00 71.56 84 LEU A O 1
ATOM 623 N N . ARG A 1 85 ? 17.811 -2.367 -11.886 1.00 72.31 85 ARG A N 1
ATOM 624 C CA . ARG A 1 85 ? 17.822 -1.254 -12.849 1.00 72.31 85 ARG A CA 1
ATOM 625 C C . ARG A 1 85 ? 17.034 -0.055 -12.329 1.00 72.31 85 ARG A C 1
ATOM 627 O O . ARG A 1 85 ? 17.552 1.058 -12.387 1.00 72.31 85 ARG A O 1
ATOM 634 N N . PHE A 1 86 ? 15.847 -0.284 -11.770 1.00 73.62 86 PHE A N 1
ATOM 635 C CA . PHE A 1 86 ? 15.020 0.753 -11.156 1.00 73.62 86 PHE A CA 1
ATOM 636 C C . PHE A 1 86 ? 15.771 1.472 -10.027 1.00 73.62 86 PHE A C 1
ATOM 638 O O . PHE A 1 86 ? 15.909 2.695 -10.060 1.00 73.62 86 PHE A O 1
ATOM 645 N N . CYS A 1 87 ? 16.361 0.723 -9.092 1.00 73.00 87 CYS A N 1
ATOM 646 C CA . CYS A 1 87 ? 17.167 1.275 -8.003 1.00 73.00 87 CYS A CA 1
ATOM 647 C C . CYS A 1 87 ? 18.379 2.064 -8.521 1.00 73.00 87 CYS A C 1
ATOM 649 O O . CYS A 1 87 ? 18.667 3.159 -8.032 1.00 73.00 87 CYS A O 1
ATOM 651 N N . ALA A 1 88 ? 19.080 1.553 -9.539 1.00 74.00 88 ALA A N 1
ATOM 652 C CA . ALA A 1 88 ? 20.208 2.257 -10.145 1.00 74.00 88 ALA A CA 1
ATOM 653 C C . ALA A 1 88 ? 19.783 3.585 -10.794 1.00 74.00 88 ALA A C 1
ATOM 655 O O . ALA A 1 88 ? 20.494 4.587 -10.677 1.00 74.00 88 ALA A O 1
ATOM 656 N N . ASP A 1 89 ? 18.629 3.622 -11.459 1.00 75.06 89 ASP A N 1
ATOM 657 C CA . ASP A 1 89 ? 18.104 4.837 -12.081 1.00 75.06 89 ASP A CA 1
ATOM 658 C C . ASP A 1 89 ? 17.587 5.849 -11.058 1.00 75.06 89 ASP A C 1
ATOM 660 O O . ASP A 1 89 ? 17.833 7.050 -11.220 1.00 75.06 89 ASP A O 1
ATOM 664 N N . LEU A 1 90 ? 16.962 5.377 -9.978 1.00 71.25 90 LEU A N 1
ATOM 665 C CA . LEU A 1 90 ? 16.553 6.190 -8.834 1.00 71.25 90 LEU A CA 1
ATOM 666 C C . LEU A 1 90 ? 17.774 6.883 -8.203 1.00 71.25 90 LEU A C 1
ATOM 668 O O . LEU A 1 90 ? 17.823 8.112 -8.130 1.00 71.25 90 LEU A O 1
ATOM 672 N N . LEU A 1 91 ? 18.822 6.115 -7.876 1.00 71.88 91 LEU A N 1
ATOM 673 C CA . LEU A 1 91 ? 20.089 6.622 -7.329 1.00 71.88 91 LEU A CA 1
ATOM 674 C C . LEU A 1 91 ? 20.773 7.631 -8.262 1.00 71.88 91 LEU A C 1
ATOM 676 O O . LEU A 1 91 ? 21.276 8.662 -7.813 1.00 71.88 91 LEU A O 1
ATOM 680 N N . ARG A 1 92 ? 20.771 7.381 -9.578 1.00 72.25 92 ARG A N 1
ATOM 681 C CA . ARG A 1 92 ? 21.313 8.332 -10.565 1.00 72.25 92 ARG A CA 1
ATOM 682 C C . ARG A 1 92 ? 20.510 9.628 -10.627 1.00 72.25 92 ARG A C 1
ATOM 684 O O . ARG A 1 92 ? 21.099 10.688 -10.828 1.00 72.25 92 ARG A O 1
ATOM 691 N N . ARG A 1 93 ? 19.177 9.564 -10.536 1.00 68.31 93 ARG A N 1
ATOM 692 C CA . ARG A 1 93 ? 18.309 10.755 -10.530 1.00 68.31 93 ARG A CA 1
ATOM 693 C C . ARG A 1 93 ? 18.544 11.587 -9.279 1.00 68.31 93 ARG A C 1
ATOM 695 O O . ARG A 1 93 ? 18.833 12.768 -9.423 1.00 68.31 93 ARG A O 1
ATOM 702 N N . ALA A 1 94 ? 18.566 10.966 -8.111 1.00 66.44 94 ALA A N 1
ATOM 703 C CA . ALA A 1 94 ? 18.788 11.684 -6.865 1.00 66.44 94 ALA A CA 1
ATOM 704 C C . ALA A 1 94 ? 20.182 12.295 -6.745 1.00 66.44 94 ALA A C 1
ATOM 706 O O . ALA A 1 94 ? 20.336 13.437 -6.331 1.00 66.44 94 ALA A O 1
ATOM 707 N N . ARG A 1 95 ? 21.213 11.602 -7.245 1.00 66.81 95 ARG A N 1
ATOM 708 C CA . ARG A 1 95 ? 22.559 12.182 -7.346 1.00 66.81 95 ARG A CA 1
ATOM 709 C C . ARG A 1 95 ? 22.604 13.433 -8.232 1.00 66.81 95 ARG A C 1
ATOM 711 O O . ARG A 1 95 ? 23.473 14.277 -8.038 1.00 66.81 95 ARG A O 1
ATOM 718 N N . ARG A 1 96 ? 21.703 13.547 -9.215 1.00 69.06 96 ARG A N 1
ATOM 719 C CA . ARG A 1 96 ? 21.576 14.734 -10.076 1.00 69.06 96 ARG A CA 1
ATOM 720 C C . ARG A 1 96 ? 20.720 15.833 -9.447 1.00 69.06 96 ARG A C 1
ATOM 722 O O . ARG A 1 96 ? 21.010 16.994 -9.708 1.00 69.06 96 ARG A O 1
ATOM 729 N N . SER A 1 97 ? 19.704 15.491 -8.651 1.00 70.06 97 SER A N 1
ATOM 730 C CA . SER A 1 97 ? 18.868 16.470 -7.936 1.00 70.06 97 SER A CA 1
ATOM 731 C C . SER A 1 97 ? 19.466 16.929 -6.602 1.00 70.06 97 SER A C 1
ATOM 733 O O . SER A 1 97 ? 19.052 17.957 -6.080 1.00 70.06 97 SER A O 1
ATOM 735 N N . GLY A 1 98 ? 20.465 16.216 -6.071 1.00 63.97 98 GLY A N 1
ATOM 736 C CA . GLY A 1 98 ? 21.051 16.484 -4.755 1.00 63.97 98 GLY A CA 1
ATOM 737 C C . GLY A 1 98 ? 20.212 15.952 -3.590 1.00 63.97 98 GLY A C 1
ATOM 738 O O . GLY A 1 98 ? 20.497 16.283 -2.443 1.00 63.97 98 GLY A O 1
ATOM 739 N N . GLU A 1 99 ? 19.191 15.141 -3.869 1.00 59.88 99 GLU A N 1
ATOM 740 C CA . GLU A 1 99 ? 18.333 14.532 -2.854 1.00 59.88 99 GLU A CA 1
ATOM 741 C C . GLU A 1 99 ? 18.953 13.240 -2.308 1.00 59.88 99 GLU A C 1
ATOM 743 O O . GLU A 1 99 ? 19.551 12.447 -3.039 1.00 59.88 99 GLU A O 1
ATOM 748 N N . THR A 1 100 ? 18.784 13.004 -1.010 1.00 57.03 100 THR A N 1
ATOM 749 C CA . THR A 1 100 ? 19.181 11.753 -0.358 1.00 57.03 100 THR A CA 1
ATOM 750 C C . THR A 1 100 ? 17.961 10.838 -0.282 1.00 57.03 100 THR A C 1
ATOM 752 O O . THR A 1 100 ? 17.023 11.136 0.447 1.00 57.03 100 THR A O 1
ATOM 755 N N . ILE A 1 101 ? 17.956 9.736 -1.039 1.00 54.91 101 ILE A N 1
ATOM 756 C CA . ILE A 1 101 ? 16.800 8.810 -1.119 1.00 54.91 101 ILE A CA 1
ATOM 757 C C . ILE A 1 101 ? 16.832 7.698 -0.070 1.00 54.91 101 ILE A C 1
ATOM 759 O O . ILE A 1 101 ? 15.810 7.084 0.201 1.00 54.91 101 ILE A O 1
ATOM 763 N N . PHE A 1 102 ? 18.005 7.420 0.498 1.00 52.91 102 PHE A N 1
ATOM 764 C CA . PHE A 1 102 ? 18.183 6.417 1.543 1.00 52.91 102 PHE A CA 1
ATOM 765 C C . PHE A 1 102 ? 18.919 7.072 2.708 1.00 52.91 102 PHE A C 1
ATOM 767 O O . PHE A 1 102 ? 20.062 7.499 2.558 1.00 52.91 102 PHE A O 1
ATOM 774 N N . THR A 1 103 ? 18.250 7.180 3.853 1.00 48.62 103 THR A N 1
ATOM 775 C CA . THR A 1 103 ? 18.805 7.700 5.116 1.00 48.62 103 THR A CA 1
ATOM 776 C C . THR A 1 103 ? 19.399 6.609 5.998 1.00 48.62 103 THR A C 1
ATOM 778 O O . THR A 1 103 ? 19.940 6.915 7.057 1.00 48.62 103 THR A O 1
ATOM 781 N N . ALA A 1 104 ? 19.338 5.346 5.569 1.00 44.19 104 ALA A N 1
ATOM 782 C CA . ALA A 1 104 ? 20.074 4.271 6.210 1.00 44.19 104 ALA A CA 1
ATOM 783 C C . ALA A 1 104 ? 21.568 4.444 5.900 1.00 44.19 104 ALA A C 1
ATOM 785 O O . ALA A 1 104 ? 22.108 3.815 4.989 1.00 44.19 104 ALA A O 1
ATOM 786 N N . GLU A 1 105 ? 22.243 5.323 6.643 1.00 44.53 105 GLU A N 1
ATOM 787 C CA . GLU A 1 105 ? 23.669 5.131 6.867 1.00 44.53 105 GLU A CA 1
ATOM 788 C C . GLU A 1 105 ? 23.813 3.734 7.481 1.00 44.53 105 GLU A C 1
ATOM 790 O O . GLU A 1 105 ? 23.199 3.462 8.516 1.00 44.53 105 GLU A O 1
ATOM 795 N N . PRO A 1 106 ? 24.547 2.803 6.844 1.00 47.25 106 PRO A N 1
ATOM 796 C CA . PRO A 1 106 ? 24.907 1.581 7.532 1.00 47.25 106 PRO A CA 1
ATOM 797 C C . PRO A 1 106 ? 25.664 2.008 8.785 1.00 47.25 106 PRO A C 1
ATOM 799 O O . PRO A 1 106 ? 26.668 2.717 8.672 1.00 47.25 106 PRO A O 1
ATOM 802 N N . ASP A 1 107 ? 25.170 1.602 9.958 1.00 52.97 107 ASP A N 1
ATOM 803 C CA . ASP A 1 107 ? 25.907 1.769 11.206 1.00 52.97 107 ASP A CA 1
ATOM 804 C C . ASP A 1 107 ? 27.348 1.319 10.929 1.00 52.97 107 ASP A C 1
ATOM 806 O O . ASP A 1 107 ? 27.551 0.182 10.472 1.00 52.97 107 ASP A O 1
ATOM 810 N N . PRO A 1 108 ? 28.360 2.190 11.119 1.00 54.06 108 PRO A N 1
ATOM 811 C CA . PRO A 1 108 ? 29.733 1.781 10.910 1.00 54.06 108 PRO A CA 1
ATOM 812 C C . PRO A 1 108 ? 29.957 0.542 11.778 1.00 54.06 108 PRO A C 1
ATOM 814 O O . PRO A 1 108 ? 29.528 0.544 12.939 1.00 54.06 108 PRO A O 1
ATOM 817 N N . PRO A 1 109 ? 30.570 -0.531 11.239 1.00 58.53 109 PRO A N 1
ATOM 818 C CA . PRO A 1 109 ? 30.748 -1.760 11.989 1.00 58.53 109 PRO A CA 1
ATOM 819 C C . PRO A 1 109 ? 31.390 -1.387 13.317 1.00 58.53 109 PRO A C 1
ATOM 821 O O . PRO A 1 109 ? 32.472 -0.789 13.334 1.00 58.53 109 PRO A O 1
ATOM 824 N N . LYS A 1 110 ? 30.682 -1.662 14.422 1.00 56.19 110 LYS A N 1
ATOM 825 C CA . LYS A 1 110 ? 31.219 -1.455 15.764 1.00 56.19 110 LYS A CA 1
ATOM 826 C C . LYS A 1 110 ? 32.504 -2.260 15.805 1.00 56.19 110 LYS A C 1
ATOM 828 O O . LYS A 1 110 ? 32.484 -3.486 15.818 1.00 56.19 110 LYS A O 1
ATOM 833 N N . THR A 1 111 ? 33.627 -1.559 15.728 1.00 55.78 111 THR A N 1
ATOM 834 C CA . THR A 1 111 ? 34.930 -2.163 15.932 1.00 55.78 111 THR A CA 1
ATOM 835 C C . THR A 1 111 ? 34.953 -2.534 17.401 1.00 55.78 111 THR A C 1
ATOM 837 O O . THR A 1 111 ? 35.152 -1.681 18.265 1.00 55.78 111 THR A O 1
ATOM 840 N N . GLU A 1 112 ? 34.655 -3.798 17.697 1.00 49.78 112 GLU A N 1
ATOM 841 C CA . GLU A 1 112 ? 34.972 -4.383 18.990 1.00 49.78 112 GLU A CA 1
ATOM 842 C C . GLU A 1 112 ? 36.482 -4.232 19.166 1.00 49.78 112 GLU A C 1
ATOM 844 O O . GLU A 1 112 ? 37.290 -4.902 18.519 1.00 49.78 112 GLU A O 1
ATOM 849 N N . ARG A 1 113 ? 36.867 -3.243 19.975 1.00 47.38 113 ARG A N 1
ATOM 850 C CA . ARG A 1 113 ? 38.219 -3.149 20.501 1.00 47.38 113 ARG A CA 1
ATOM 851 C C . ARG A 1 113 ? 38.370 -4.307 21.481 1.00 47.38 113 ARG A C 1
ATOM 853 O O . ARG A 1 113 ? 37.750 -4.282 22.542 1.00 47.38 113 ARG A O 1
ATOM 860 N N . TRP A 1 114 ? 39.138 -5.305 21.063 1.00 49.16 114 TRP A N 1
ATOM 861 C CA . TRP A 1 114 ? 39.723 -6.314 21.938 1.00 49.16 114 TRP A CA 1
ATOM 862 C C . TRP A 1 114 ? 40.724 -5.662 22.892 1.00 49.16 114 TRP A C 1
ATOM 864 O O . TRP A 1 114 ? 41.433 -4.726 22.445 1.00 49.16 114 TRP A O 1
#

Radius of gyration: 17.68 Å; chains: 1; bounding box: 53×26×42 Å

Organism: NCBI:txid33014